Protein AF-A0A2P4SS76-F1 (afdb_monomer)

pLDDT: mean 87.48, std 15.48, range [40.91, 98.19]

Structure (mmCIF, N/CA/C/O backbone):
data_AF-A0A2P4SS76-F1
#
_entry.id   AF-A0A2P4SS76-F1
#
loop_
_atom_site.group_PDB
_atom_site.id
_atom_site.type_symbol
_atom_site.label_atom_id
_atom_site.label_alt_id
_atom_site.label_comp_id
_atom_site.label_asym_id
_atom_site.label_entity_id
_atom_site.label_seq_id
_atom_site.pdbx_PDB_ins_code
_atom_site.Cartn_x
_atom_site.Cartn_y
_atom_site.Cartn_z
_atom_site.occupancy
_atom_site.B_iso_or_equiv
_atom_site.auth_seq_id
_atom_site.auth_comp_id
_atom_si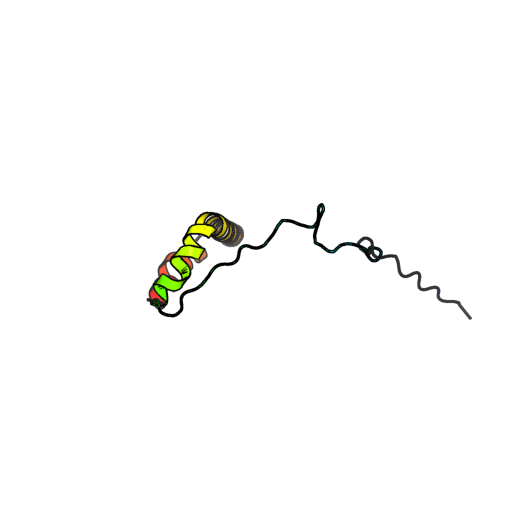te.auth_asym_id
_atom_site.auth_atom_id
_atom_site.pdbx_PDB_model_num
ATOM 1 N N . MET A 1 1 ? 12.763 50.737 -31.035 1.00 42.78 1 MET A N 1
ATOM 2 C CA . MET A 1 1 ? 11.847 49.747 -30.426 1.00 42.78 1 MET A CA 1
ATOM 3 C C . MET A 1 1 ? 12.690 48.772 -29.635 1.00 42.78 1 MET A C 1
ATOM 5 O O . MET A 1 1 ? 13.608 48.195 -30.200 1.00 42.78 1 MET A O 1
ATOM 9 N N . VAL A 1 2 ?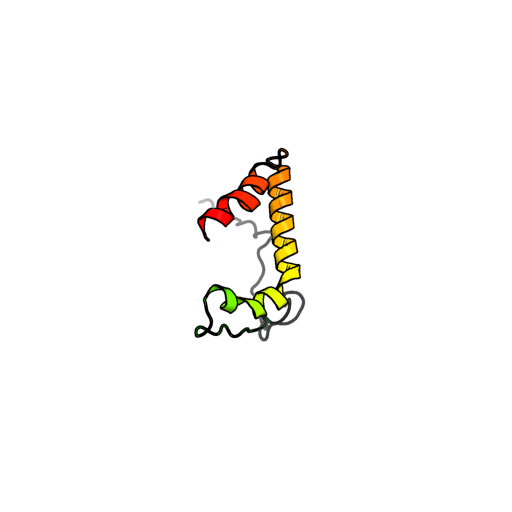 12.454 48.686 -28.329 1.00 40.91 2 VAL A N 1
ATOM 10 C CA . VAL A 1 2 ? 13.226 47.848 -27.406 1.00 40.91 2 VAL A CA 1
ATOM 11 C C . VAL A 1 2 ? 12.873 46.389 -27.684 1.00 40.91 2 VAL A C 1
ATOM 13 O O . VAL A 1 2 ? 11.717 45.999 -27.534 1.00 40.91 2 VAL A O 1
ATOM 16 N N . LEU A 1 3 ? 13.850 45.601 -28.135 1.00 50.81 3 LEU A N 1
ATOM 17 C CA . LEU A 1 3 ? 13.716 44.154 -28.242 1.00 50.81 3 LEU A CA 1
ATOM 18 C C . LEU A 1 3 ? 13.708 43.610 -26.810 1.00 50.81 3 LEU A C 1
ATOM 20 O O . LEU A 1 3 ? 14.756 43.478 -26.181 1.00 50.81 3 LEU A O 1
ATOM 24 N N . VAL A 1 4 ? 12.517 43.385 -26.259 1.00 51.88 4 VAL A N 1
ATOM 25 C CA . VAL A 1 4 ? 12.359 42.721 -24.965 1.00 51.88 4 VAL A CA 1
ATOM 26 C C . VAL A 1 4 ? 12.727 41.254 -25.175 1.00 51.88 4 VAL A C 1
ATOM 28 O O . VAL A 1 4 ? 11.883 40.420 -25.489 1.00 51.88 4 VAL A O 1
ATOM 31 N N . LEU A 1 5 ? 14.015 40.940 -25.041 1.00 54.09 5 LEU A N 1
ATOM 32 C CA . LEU A 1 5 ? 14.461 39.590 -24.726 1.00 54.09 5 LEU A CA 1
ATOM 33 C C . LEU A 1 5 ? 13.944 39.295 -23.317 1.00 54.09 5 LEU A C 1
ATOM 35 O O . LEU A 1 5 ? 14.601 39.596 -22.322 1.00 54.09 5 LEU A O 1
ATOM 39 N N . LEU A 1 6 ? 12.732 38.747 -23.233 1.00 53.97 6 LEU A N 1
ATOM 40 C CA . LEU A 1 6 ? 12.328 37.952 -22.082 1.00 53.97 6 LEU A CA 1
ATOM 41 C C . LEU A 1 6 ? 13.313 36.783 -22.027 1.00 53.97 6 LEU A C 1
ATOM 43 O O . LEU A 1 6 ? 13.117 35.758 -22.677 1.00 53.97 6 LEU A O 1
ATOM 47 N N . VAL A 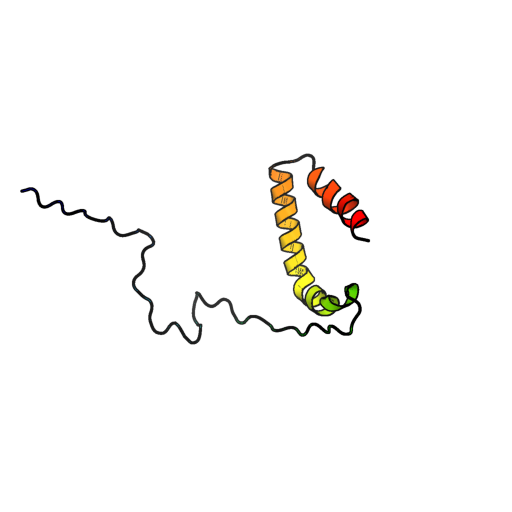1 7 ? 14.416 36.964 -21.304 1.00 60.59 7 VAL A N 1
ATOM 48 C CA . VAL A 1 7 ? 15.250 35.852 -20.870 1.00 60.59 7 VAL A CA 1
ATOM 49 C C . VAL A 1 7 ? 14.382 35.096 -19.875 1.00 60.59 7 VAL A C 1
ATOM 51 O O . VAL A 1 7 ? 14.321 35.440 -18.697 1.00 60.59 7 VAL A O 1
ATOM 54 N N . VAL A 1 8 ? 13.619 34.123 -20.374 1.00 66.25 8 VAL A N 1
ATOM 55 C CA . VAL A 1 8 ? 13.021 33.101 -19.523 1.00 66.25 8 VAL A CA 1
ATOM 56 C C . VAL A 1 8 ? 14.211 32.424 -18.863 1.00 66.25 8 VAL A C 1
ATOM 58 O O . VAL A 1 8 ? 15.003 31.767 -19.539 1.00 66.25 8 VAL A O 1
ATOM 61 N N . ALA A 1 9 ? 14.410 32.685 -17.570 1.00 67.19 9 ALA A N 1
ATOM 62 C CA . ALA A 1 9 ? 15.416 31.973 -16.805 1.00 67.19 9 ALA A CA 1
ATOM 63 C C . ALA A 1 9 ? 15.120 30.472 -16.971 1.00 67.19 9 ALA A C 1
ATOM 65 O O . ALA A 1 9 ? 13.969 30.079 -16.755 1.00 67.19 9 ALA A O 1
ATOM 66 N N . PRO A 1 10 ? 16.089 29.653 -17.417 1.00 71.56 10 PRO A N 1
ATOM 67 C CA . PRO A 1 10 ? 15.875 28.218 -17.519 1.00 71.56 10 PRO A CA 1
ATOM 68 C C . PRO A 1 10 ? 15.447 27.695 -16.146 1.00 71.56 10 PRO A C 1
ATOM 70 O O . PRO A 1 10 ? 16.038 28.065 -15.129 1.00 71.56 10 PRO A O 1
ATOM 73 N N . ASP A 1 11 ? 14.381 26.895 -16.124 1.00 80.62 11 ASP A N 1
ATOM 74 C CA . ASP A 1 11 ? 13.881 26.281 -14.896 1.00 80.62 11 ASP A CA 1
ATOM 75 C C . ASP A 1 11 ? 15.029 25.474 -14.261 1.00 80.62 11 ASP A C 1
ATOM 77 O O . ASP A 1 11 ? 15.588 24.608 -14.939 1.00 80.62 11 ASP A O 1
ATOM 81 N N . PRO A 1 12 ? 15.419 25.737 -12.998 1.00 84.25 12 PRO A N 1
ATOM 82 C CA . PRO A 1 12 ? 16.505 25.006 -12.342 1.00 84.25 12 PRO A CA 1
ATOM 83 C C . PRO A 1 12 ? 16.230 23.500 -12.205 1.00 84.25 12 PRO A C 1
ATOM 85 O O . PRO A 1 12 ? 17.163 22.738 -11.948 1.00 84.25 12 PRO A O 1
ATOM 88 N N . TYR A 1 13 ? 14.978 23.072 -12.378 1.00 87.25 13 TYR A N 1
ATOM 89 C CA . TYR A 1 13 ? 14.555 21.673 -12.421 1.00 87.25 13 TYR A CA 1
ATOM 90 C C . TYR A 1 13 ? 14.119 21.217 -13.821 1.00 87.25 13 TYR A C 1
ATOM 92 O O . TYR A 1 13 ? 13.694 20.073 -13.983 1.00 87.25 13 TYR A O 1
ATOM 100 N N . GLY A 1 14 ? 14.220 22.086 -14.830 1.00 89.00 14 GLY A N 1
ATOM 101 C CA . GLY A 1 14 ? 13.967 21.730 -16.218 1.00 89.00 14 GLY A CA 1
ATOM 102 C C . GLY A 1 14 ? 15.003 20.724 -16.711 1.00 89.00 14 GLY A C 1
ATOM 103 O O . GLY A 1 14 ? 16.206 20.935 -16.567 1.00 89.00 14 GLY A O 1
ATOM 104 N N . GLU A 1 15 ? 14.538 19.630 -17.308 1.00 88.88 15 GLU A N 1
ATOM 105 C CA . GLU A 1 15 ? 15.397 18.622 -17.925 1.00 88.88 15 GLU A CA 1
ATOM 106 C C . GLU A 1 15 ? 15.110 18.497 -19.423 1.00 88.88 15 GLU A C 1
ATOM 108 O O . GLU A 1 15 ? 13.973 18.649 -19.877 1.00 88.88 15 GLU A O 1
ATOM 113 N N . ASP A 1 16 ? 16.150 18.189 -20.197 1.00 92.69 16 ASP A N 1
ATOM 114 C CA . ASP A 1 16 ? 15.981 17.792 -21.591 1.00 92.69 16 ASP A CA 1
ATOM 115 C C . ASP A 1 16 ? 15.197 16.474 -21.689 1.00 92.69 16 ASP A C 1
ATOM 117 O O . ASP A 1 16 ? 15.282 15.591 -20.829 1.00 92.69 16 ASP A O 1
ATOM 121 N N . CYS A 1 17 ? 14.466 16.301 -22.792 1.00 91.25 17 CYS A N 1
ATOM 122 C CA . CYS A 1 17 ? 13.664 15.104 -23.029 1.00 91.25 17 CYS A CA 1
ATOM 123 C C . CYS A 1 17 ? 14.518 13.825 -22.979 1.00 91.25 17 CYS A C 1
ATOM 125 O O . CYS A 1 17 ? 15.427 13.616 -23.791 1.00 91.25 17 CYS A O 1
ATOM 127 N N . ARG A 1 18 ? 14.179 12.910 -22.063 1.00 92.88 18 ARG A N 1
ATOM 128 C CA . ARG A 1 18 ? 14.880 11.628 -21.932 1.00 92.88 18 ARG A CA 1
ATOM 129 C C . ARG A 1 18 ? 14.402 10.630 -22.983 1.00 92.88 18 ARG A C 1
ATOM 131 O O . ARG A 1 18 ? 13.211 10.414 -23.173 1.00 92.88 18 ARG A O 1
ATOM 138 N N . SER A 1 19 ? 15.351 9.972 -23.641 1.00 94.38 19 SER A N 1
ATOM 139 C CA . SER A 1 19 ? 15.089 8.935 -24.646 1.00 94.38 19 SER A CA 1
ATOM 140 C C . SER A 1 19 ? 15.483 7.551 -24.131 1.00 94.38 19 SER A C 1
ATOM 142 O O . SER A 1 19 ? 16.332 7.439 -23.250 1.00 94.38 19 SER A O 1
ATOM 144 N N . LYS A 1 20 ? 14.907 6.488 -24.712 1.00 94.00 20 LYS A N 1
ATOM 145 C CA . LYS A 1 20 ? 15.226 5.078 -24.386 1.00 94.00 20 LYS A CA 1
ATOM 146 C C . LYS A 1 20 ? 14.970 4.695 -22.917 1.00 94.00 20 LYS A C 1
ATOM 148 O O . LYS A 1 20 ? 15.657 3.846 -22.366 1.00 94.00 20 LYS A O 1
ATOM 153 N N . MET A 1 21 ? 13.967 5.309 -22.288 1.00 95.94 21 MET A N 1
ATOM 154 C CA . MET A 1 21 ? 13.561 5.014 -20.903 1.00 95.94 21 MET A CA 1
ATOM 155 C C . MET A 1 21 ? 12.649 3.776 -20.781 1.00 95.94 21 MET A C 1
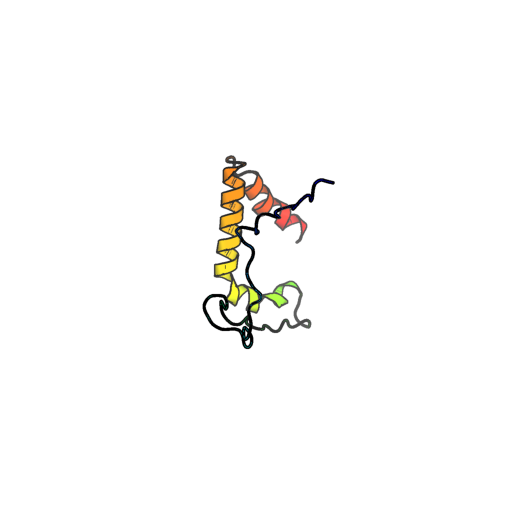ATOM 157 O O . MET A 1 21 ? 12.200 3.444 -19.687 1.00 95.94 21 MET A O 1
ATOM 161 N N . TYR A 1 22 ? 12.356 3.104 -21.899 1.00 95.06 22 TYR A N 1
ATOM 162 C CA . TYR A 1 22 ? 11.540 1.896 -21.947 1.00 95.06 22 TYR A CA 1
ATOM 163 C C . TYR A 1 22 ? 12.300 0.752 -22.649 1.00 95.06 22 TYR A C 1
ATOM 165 O O . TYR A 1 22 ? 12.852 0.996 -23.727 1.00 95.06 22 TYR A O 1
ATOM 173 N N . PRO A 1 23 ? 12.295 -0.483 -22.104 1.00 95.56 23 PRO A N 1
ATOM 174 C CA . PRO A 1 23 ? 11.656 -0.885 -20.844 1.00 95.56 23 PRO A CA 1
ATOM 175 C C . PRO A 1 23 ? 12.259 -0.195 -19.603 1.00 95.56 23 PRO A C 1
ATOM 177 O O . PRO A 1 23 ? 13.438 0.170 -19.632 1.00 95.56 23 PRO A O 1
ATOM 180 N N . PRO A 1 24 ? 11.471 0.018 -18.529 1.00 96.31 24 PRO A N 1
ATOM 181 C CA . PRO A 1 24 ? 11.932 0.743 -17.351 1.00 96.31 24 PRO A CA 1
ATOM 182 C C . PRO A 1 24 ? 13.178 0.098 -16.746 1.00 96.31 24 PRO A C 1
ATOM 184 O O . PRO A 1 24 ? 13.214 -1.104 -16.488 1.00 96.31 24 PRO A O 1
ATOM 187 N N . SER A 1 25 ? 14.213 0.904 -16.538 1.00 94.62 25 SER A N 1
ATOM 188 C CA . SER A 1 25 ? 15.486 0.455 -15.984 1.00 94.62 25 SER A CA 1
ATOM 189 C C . SER A 1 25 ? 16.242 1.619 -15.342 1.00 94.62 25 SER A C 1
ATOM 191 O O . SER A 1 25 ? 15.864 2.783 -15.480 1.00 94.62 25 SER A O 1
ATOM 193 N N . GLY A 1 26 ? 17.319 1.302 -14.624 1.00 94.38 26 GLY A N 1
ATOM 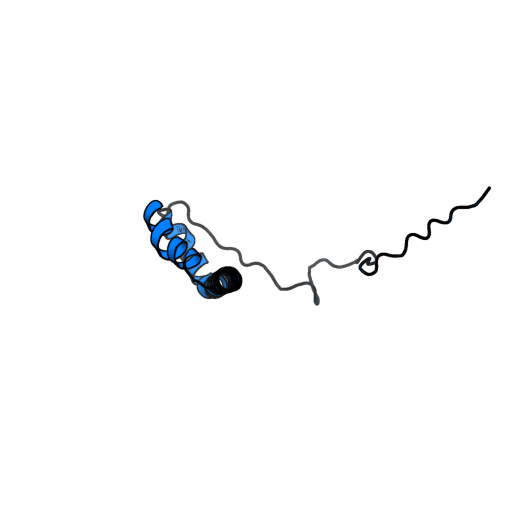194 C CA . GLY A 1 26 ? 18.179 2.305 -14.004 1.00 94.38 26 GLY A CA 1
ATOM 195 C C . GLY A 1 26 ? 17.590 2.926 -12.727 1.00 94.38 26 GLY A C 1
ATOM 196 O O . GLY A 1 26 ? 16.683 2.361 -12.118 1.00 94.38 26 GLY A O 1
ATOM 197 N N . PRO A 1 27 ? 18.121 4.079 -12.285 1.00 94.88 27 PRO A N 1
ATOM 198 C CA . PRO A 1 27 ? 17.886 4.612 -10.939 1.00 94.88 27 PRO A CA 1
ATOM 199 C C . PRO A 1 27 ? 16.452 5.100 -10.687 1.00 94.88 27 PRO A C 1
ATOM 201 O O . PRO A 1 27 ? 16.044 5.239 -9.537 1.00 94.88 27 PRO A O 1
ATOM 204 N N . THR A 1 28 ? 15.675 5.360 -11.739 1.00 94.38 28 THR A N 1
ATOM 205 C CA . THR A 1 28 ? 14.268 5.772 -11.628 1.00 94.38 28 THR A CA 1
ATOM 206 C C . THR A 1 28 ? 13.306 4.583 -11.602 1.00 94.38 28 THR A C 1
ATOM 208 O O . THR A 1 28 ? 12.136 4.749 -11.255 1.00 94.38 28 THR A O 1
ATOM 211 N N . PHE A 1 29 ? 13.780 3.371 -11.909 1.00 96.62 29 PHE A N 1
ATOM 212 C CA . PHE A 1 29 ? 12.980 2.157 -11.840 1.00 96.62 29 PHE A CA 1
ATOM 213 C C . PHE A 1 29 ? 13.129 1.485 -10.472 1.00 96.62 29 PHE A C 1
ATOM 215 O O . PHE A 1 29 ? 14.108 0.798 -10.193 1.00 96.62 29 PHE A O 1
ATOM 222 N N . LYS A 1 30 ? 12.123 1.665 -9.609 1.00 96.38 30 LYS A N 1
ATOM 223 C CA . LYS A 1 30 ? 12.105 1.083 -8.254 1.00 96.38 30 LYS A CA 1
ATOM 224 C C . LYS A 1 30 ? 11.717 -0.401 -8.210 1.00 96.38 30 LYS A C 1
ATOM 226 O O . LYS A 1 30 ? 11.766 -1.002 -7.141 1.00 96.38 30 LYS A O 1
ATOM 231 N N . GLY A 1 31 ? 11.339 -0.986 -9.345 1.00 95.56 31 GLY A N 1
ATOM 232 C CA . GLY A 1 31 ? 10.923 -2.381 -9.458 1.00 95.56 31 GLY A CA 1
ATOM 233 C C . GLY A 1 31 ? 9.499 -2.548 -9.983 1.00 95.56 31 GLY A C 1
ATOM 234 O O . GLY A 1 31 ? 8.766 -1.583 -10.200 1.00 95.56 31 GLY A O 1
ATOM 235 N N . ASN A 1 32 ? 9.123 -3.807 -10.202 1.00 96.06 32 ASN A N 1
ATOM 236 C CA . ASN A 1 32 ? 7.797 -4.181 -10.684 1.00 96.06 32 ASN A CA 1
ATOM 237 C C . ASN A 1 32 ? 6.748 -4.103 -9.570 1.00 96.06 32 ASN A C 1
ATOM 239 O O . ASN A 1 32 ? 7.046 -4.323 -8.395 1.00 96.06 32 ASN A O 1
ATOM 243 N N . VAL A 1 33 ? 5.498 -3.865 -9.962 1.00 96.00 33 VAL A N 1
ATOM 244 C CA . VAL A 1 33 ? 4.352 -3.902 -9.049 1.00 96.00 33 VAL A CA 1
ATOM 245 C C . VAL A 1 33 ? 3.754 -5.316 -9.052 1.00 96.00 33 VAL A C 1
ATOM 247 O O . VAL A 1 33 ? 3.411 -5.818 -10.124 1.00 96.00 33 VAL A O 1
ATOM 250 N N . PRO A 1 34 ? 3.626 -5.982 -7.890 1.00 95.88 34 PRO A N 1
ATOM 251 C CA . PRO A 1 34 ? 2.997 -7.297 -7.813 1.00 95.88 34 PRO A CA 1
ATOM 252 C C . PRO A 1 34 ? 1.495 -7.215 -8.118 1.00 95.88 34 PRO A C 1
ATOM 254 O O . PRO A 1 34 ? 0.823 -6.255 -7.745 1.00 95.88 34 PRO A O 1
ATOM 257 N N . THR A 1 35 ? 0.966 -8.250 -8.770 1.00 97.56 35 THR A N 1
ATOM 258 C CA . THR A 1 35 ? -0.473 -8.412 -9.029 1.00 97.56 35 THR A CA 1
ATOM 259 C C . THR A 1 35 ? -1.080 -9.349 -7.988 1.00 97.56 35 THR A C 1
ATOM 261 O O . THR A 1 35 ? -0.482 -10.373 -7.668 1.00 97.56 35 THR A O 1
ATOM 264 N N . TYR A 1 36 ? -2.270 -9.016 -7.491 1.00 96.25 36 TYR A N 1
ATOM 265 C CA . TYR A 1 36 ? -3.040 -9.838 -6.555 1.00 96.25 36 TYR A CA 1
ATOM 266 C C . TYR A 1 36 ? -4.430 -10.103 -7.125 1.00 96.25 36 TYR A C 1
ATOM 268 O O . TYR A 1 36 ? -4.986 -9.256 -7.826 1.00 96.25 36 TYR A O 1
ATOM 276 N N . ILE A 1 37 ? -5.002 -11.261 -6.804 1.00 97.31 37 ILE A N 1
ATOM 277 C CA . ILE A 1 37 ? -6.355 -11.632 -7.222 1.00 97.31 37 ILE A CA 1
ATOM 278 C C . ILE A 1 37 ? -7.294 -11.426 -6.039 1.00 97.31 37 ILE A C 1
ATOM 280 O O . ILE A 1 37 ? -7.090 -11.988 -4.967 1.00 97.31 37 ILE A O 1
ATOM 284 N N . ILE A 1 38 ? -8.343 -10.634 -6.243 1.00 97.94 38 ILE A N 1
ATOM 285 C CA . ILE A 1 38 ? -9.388 -10.424 -5.242 1.00 97.94 38 ILE A CA 1
ATOM 286 C C . ILE A 1 38 ? -10.593 -11.278 -5.619 1.00 97.94 38 ILE A C 1
ATOM 288 O O . ILE A 1 38 ? -11.269 -11.007 -6.610 1.00 97.94 38 ILE A O 1
ATOM 292 N N . ASN A 1 39 ? -10.862 -12.315 -4.825 1.00 97.06 39 ASN A N 1
ATOM 293 C CA . ASN A 1 39 ? -12.010 -13.185 -5.048 1.00 97.06 39 ASN A CA 1
ATOM 294 C C . ASN A 1 39 ? -13.303 -12.508 -4.556 1.00 97.06 39 ASN A C 1
ATOM 296 O O . ASN A 1 39 ? -13.495 -12.320 -3.353 1.00 97.06 39 ASN A O 1
ATOM 300 N N . LEU A 1 40 ? -14.195 -12.155 -5.484 1.00 98.06 40 LEU A N 1
ATOM 301 C CA . LEU A 1 40 ? -15.462 -11.481 -5.183 1.00 98.06 40 LEU A CA 1
ATOM 302 C C . LEU A 1 40 ? -16.533 -12.415 -4.599 1.00 98.06 40 LEU A C 1
ATOM 304 O O . LEU A 1 40 ? -17.457 -11.919 -3.949 1.00 98.06 40 LEU A O 1
ATOM 308 N N . ASP A 1 41 ? -16.369 -13.730 -4.746 1.00 98.19 41 ASP A N 1
ATOM 309 C CA . ASP A 1 41 ? -17.275 -14.738 -4.186 1.00 98.19 41 ASP A CA 1
ATOM 310 C C . ASP A 1 41 ? -17.108 -14.879 -2.664 1.00 98.19 41 ASP A C 1
ATOM 312 O O . ASP A 1 41 ? -17.999 -15.365 -1.967 1.00 98.19 41 ASP A O 1
ATOM 316 N N . LEU A 1 42 ? -15.973 -14.428 -2.115 1.00 97.56 42 LEU A N 1
ATOM 317 C CA . LEU A 1 42 ? -15.768 -14.378 -0.670 1.00 97.56 42 LEU A CA 1
ATOM 318 C C . LEU A 1 42 ? -16.606 -13.259 -0.024 1.00 97.56 42 LEU A C 1
ATOM 320 O O . LEU A 1 42 ? -16.815 -12.202 -0.638 1.00 97.56 42 LEU A O 1
ATOM 324 N N . PRO A 1 43 ? -17.009 -13.422 1.255 1.00 97.75 43 PRO A N 1
ATOM 325 C CA . PRO A 1 43 ? -17.589 -12.334 2.037 1.00 97.75 43 PRO A CA 1
ATOM 326 C C . PRO A 1 43 ? -16.676 -11.098 2.018 1.00 97.75 43 PRO A C 1
ATOM 328 O O . PRO A 1 43 ? -15.456 -11.268 2.113 1.00 97.75 43 PRO A O 1
ATOM 331 N N . PRO A 1 44 ? -17.222 -9.864 1.957 1.00 96.31 44 PRO A N 1
ATOM 332 C CA . PRO A 1 44 ? -16.427 -8.636 1.859 1.00 96.31 44 PRO A CA 1
ATOM 333 C C . PRO A 1 44 ? -15.279 -8.531 2.872 1.00 96.31 44 PRO A C 1
ATOM 335 O O . PRO A 1 44 ? -14.189 -8.094 2.510 1.00 96.31 44 PRO A O 1
ATOM 338 N N . SER A 1 45 ? -15.492 -9.003 4.105 1.00 95.38 45 SER A N 1
ATOM 339 C CA . SER A 1 45 ? -14.499 -8.984 5.187 1.00 95.38 45 SER A CA 1
ATOM 340 C C . SER A 1 45 ? -13.281 -9.885 4.963 1.00 95.38 45 SER A C 1
ATOM 342 O O . SER A 1 45 ? -12.274 -9.674 5.625 1.00 95.38 45 SER A O 1
ATOM 344 N N . LYS A 1 46 ? -13.348 -10.859 4.043 1.00 96.56 46 LYS A N 1
ATOM 345 C CA . LYS A 1 46 ? -12.260 -11.816 3.757 1.00 96.56 46 LYS A CA 1
ATOM 346 C C . LYS A 1 46 ? -11.534 -11.561 2.438 1.00 96.56 46 LYS A C 1
ATOM 348 O O . LYS A 1 46 ? -10.475 -12.132 2.195 1.00 96.56 46 LYS A O 1
ATOM 353 N N . ARG A 1 47 ? -12.095 -10.721 1.559 1.00 98.19 47 ARG A N 1
ATOM 354 C CA . ARG A 1 47 ? -11.584 -10.512 0.187 1.00 98.19 47 ARG A CA 1
ATOM 355 C C . ARG A 1 47 ? -10.144 -10.006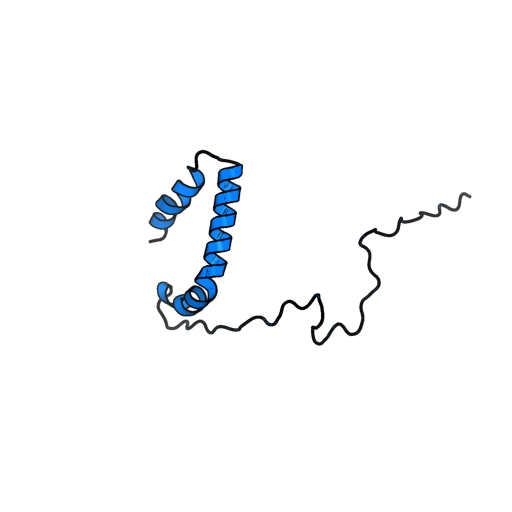 0.149 1.00 98.19 47 ARG A C 1
ATOM 357 O O . ARG A 1 47 ? -9.419 -10.280 -0.799 1.00 98.19 47 ARG A O 1
ATOM 364 N N . TRP A 1 48 ? -9.745 -9.273 1.182 1.00 97.38 48 TRP A N 1
ATOM 365 C CA . TRP A 1 48 ? -8.459 -8.588 1.256 1.00 97.38 48 TRP A CA 1
ATOM 366 C C . TRP A 1 48 ? -7.428 -9.317 2.124 1.00 97.38 48 TRP A C 1
ATOM 368 O O . TRP A 1 48 ? -6.308 -8.828 2.250 1.00 97.38 48 TRP A O 1
ATOM 378 N N . ASP A 1 49 ? -7.764 -10.474 2.706 1.00 96.44 49 ASP A N 1
ATOM 379 C CA . ASP A 1 49 ? -6.917 -11.166 3.689 1.00 96.44 49 ASP A CA 1
ATOM 380 C C . ASP A 1 49 ? -5.517 -11.486 3.147 1.00 96.44 49 ASP A C 1
ATOM 382 O O . ASP A 1 49 ? -4.519 -11.304 3.848 1.00 96.44 49 ASP A O 1
ATOM 386 N N . GLU A 1 50 ? -5.430 -11.945 1.897 1.00 96.88 50 GLU A N 1
ATOM 387 C CA . GLU A 1 50 ? -4.158 -12.263 1.242 1.00 96.88 50 GLU A CA 1
ATOM 388 C C . GLU A 1 50 ? -3.300 -11.007 1.041 1.00 96.88 50 GLU A C 1
ATOM 390 O O . GLU A 1 50 ? -2.146 -10.960 1.480 1.00 96.88 50 GLU A O 1
ATOM 395 N N . LEU A 1 51 ? -3.882 -9.962 0.443 1.00 97.25 51 LEU A N 1
ATOM 396 C CA . LEU A 1 51 ? -3.195 -8.697 0.186 1.00 97.25 51 LEU A CA 1
ATOM 397 C C . LEU A 1 51 ? -2.722 -8.048 1.491 1.00 97.25 51 LEU A C 1
ATOM 399 O O . LEU A 1 51 ? -1.564 -7.644 1.606 1.00 97.25 51 LEU A O 1
ATOM 403 N N . ILE A 1 52 ? -3.597 -7.983 2.497 1.00 96.44 52 ILE A N 1
ATOM 404 C CA . ILE A 1 52 ? -3.283 -7.397 3.801 1.00 96.44 52 ILE A CA 1
ATOM 405 C C . ILE A 1 52 ? -2.196 -8.202 4.506 1.00 96.44 52 ILE A C 1
ATOM 407 O O . ILE A 1 52 ? -1.312 -7.606 5.117 1.00 96.44 52 ILE A O 1
ATOM 411 N N . ARG A 1 53 ? -2.189 -9.535 4.395 1.00 96.75 53 ARG A N 1
ATOM 412 C CA . ARG A 1 53 ? -1.105 -10.361 4.943 1.00 96.75 53 ARG A CA 1
ATOM 413 C C . ARG A 1 53 ? 0.233 -10.045 4.281 1.00 96.75 53 ARG A C 1
ATOM 415 O O . ARG A 1 53 ? 1.217 -9.875 4.999 1.00 96.75 53 ARG A O 1
ATOM 422 N N . ALA A 1 54 ? 0.261 -9.919 2.955 1.00 97.12 54 ALA A N 1
ATOM 423 C CA . ALA A 1 54 ? 1.473 -9.591 2.208 1.00 97.12 54 ALA A CA 1
ATOM 424 C C . ALA A 1 54 ? 1.983 -8.165 2.494 1.00 97.12 54 ALA A C 1
ATOM 426 O O . ALA A 1 54 ? 3.190 -7.938 2.534 1.00 97.12 54 ALA A O 1
ATOM 427 N N . LYS A 1 55 ? 1.074 -7.208 2.725 1.00 97.19 55 LYS A N 1
ATOM 428 C CA . LYS A 1 55 ? 1.387 -5.775 2.878 1.00 97.19 55 LYS A CA 1
ATOM 429 C C . LYS A 1 55 ? 1.323 -5.248 4.311 1.00 97.19 55 LYS A C 1
ATOM 431 O O . LYS A 1 55 ? 1.530 -4.058 4.542 1.00 97.19 55 LYS A O 1
ATOM 436 N N . LYS A 1 56 ? 1.109 -6.130 5.290 1.00 94.75 56 LYS A N 1
ATOM 437 C CA . LYS A 1 56 ? 0.906 -5.796 6.709 1.00 94.75 56 LYS A CA 1
ATOM 438 C C . LYS A 1 56 ? 1.970 -4.854 7.266 1.00 94.75 56 LYS A C 1
ATOM 440 O O . LYS A 1 56 ? 1.638 -3.909 7.975 1.00 94.75 56 LYS A O 1
ATOM 445 N N . THR A 1 57 ? 3.240 -5.128 6.981 1.00 97.25 57 THR A N 1
ATOM 446 C CA . THR A 1 57 ? 4.366 -4.356 7.522 1.00 97.25 57 THR A CA 1
ATOM 447 C C . THR A 1 57 ? 4.415 -2.946 6.939 1.00 97.25 57 THR A C 1
ATOM 449 O O . THR A 1 57 ? 4.511 -1.982 7.692 1.00 97.25 57 THR A O 1
ATOM 452 N N . GLU A 1 58 ? 4.282 -2.819 5.617 1.00 96.56 58 GLU A N 1
ATOM 453 C CA . GLU A 1 58 ? 4.258 -1.526 4.919 1.00 96.56 58 GLU A CA 1
ATOM 454 C C . GLU A 1 58 ? 3.062 -0.680 5.382 1.00 96.56 58 GLU A C 1
ATOM 456 O O . GLU A 1 58 ? 3.216 0.494 5.714 1.00 96.56 58 GLU A O 1
ATOM 461 N N . LEU A 1 59 ? 1.882 -1.299 5.504 1.00 96.69 59 LEU A N 1
ATOM 462 C CA . LEU A 1 59 ? 0.676 -0.627 5.986 1.00 96.69 59 LEU A CA 1
ATOM 463 C C . LEU A 1 59 ? 0.828 -0.134 7.433 1.00 96.69 59 LEU A C 1
ATOM 465 O O . LEU A 1 59 ? 0.455 0.997 7.739 1.00 96.69 59 LEU A O 1
ATOM 469 N N . LYS A 1 60 ? 1.416 -0.948 8.321 1.00 96.25 60 LYS A N 1
ATOM 470 C CA . LYS A 1 60 ? 1.713 -0.531 9.700 1.00 96.25 60 LYS A CA 1
ATOM 471 C C . LYS A 1 60 ? 2.642 0.680 9.747 1.00 96.25 60 LYS A C 1
ATOM 473 O O . LYS A 1 60 ? 2.398 1.577 10.548 1.00 96.25 60 LYS A O 1
ATOM 478 N N . ALA A 1 61 ? 3.669 0.714 8.898 1.00 97.88 61 ALA A N 1
ATOM 479 C CA . ALA A 1 61 ? 4.593 1.843 8.833 1.00 97.88 61 ALA A CA 1
ATOM 480 C C . ALA A 1 61 ? 3.876 3.135 8.411 1.00 97.88 61 ALA A C 1
ATOM 482 O O . ALA A 1 61 ? 4.063 4.174 9.040 1.00 97.88 61 ALA A O 1
ATOM 483 N N . VAL A 1 62 ? 2.996 3.067 7.406 1.00 97.44 62 VAL A N 1
ATOM 484 C CA . VAL A 1 62 ? 2.200 4.228 6.975 1.00 97.44 62 VAL A CA 1
ATOM 485 C C . VAL A 1 62 ? 1.276 4.718 8.091 1.00 97.44 62 VAL A C 1
ATOM 487 O O . VAL A 1 62 ? 1.250 5.914 8.373 1.00 97.44 62 VAL A O 1
ATOM 490 N N . ILE A 1 63 ? 0.558 3.810 8.762 1.00 95.69 63 ILE A N 1
ATOM 491 C CA . ILE A 1 63 ? -0.330 4.168 9.880 1.00 95.69 63 ILE A CA 1
ATOM 492 C C . ILE A 1 63 ? 0.462 4.840 11.006 1.00 95.69 63 ILE A C 1
ATOM 494 O O . ILE A 1 63 ? 0.018 5.859 11.531 1.00 95.69 63 ILE A O 1
ATOM 498 N N . GLN A 1 64 ? 1.635 4.307 11.359 1.00 96.25 64 GLN A N 1
ATOM 499 C CA . GLN A 1 64 ? 2.469 4.893 12.406 1.00 96.25 64 GLN A CA 1
ATOM 500 C C . GLN A 1 64 ? 2.943 6.299 12.027 1.00 96.25 64 GLN A C 1
ATOM 502 O O . GLN A 1 64 ? 2.759 7.223 12.811 1.00 96.25 64 GLN A O 1
ATOM 507 N N . ASN A 1 65 ? 3.436 6.492 10.800 1.00 97.62 65 ASN A N 1
ATOM 508 C CA . ASN A 1 65 ? 3.861 7.810 10.326 1.00 97.62 65 ASN A CA 1
ATOM 509 C C . ASN A 1 65 ? 2.717 8.837 10.385 1.00 97.62 65 ASN A C 1
ATOM 511 O O . ASN A 1 65 ? 2.934 9.985 10.764 1.00 97.62 65 ASN A O 1
ATOM 515 N N . ILE A 1 66 ? 1.485 8.434 10.051 1.00 95.62 66 ILE A N 1
ATOM 516 C CA . ILE A 1 66 ? 0.305 9.307 10.161 1.00 95.62 66 ILE A CA 1
ATOM 517 C C . ILE A 1 66 ? 0.021 9.660 11.627 1.00 95.62 66 ILE A C 1
ATOM 519 O O . ILE A 1 66 ? -0.244 10.824 11.928 1.00 95.62 66 ILE A O 1
ATOM 523 N N . LYS A 1 67 ? 0.098 8.684 12.543 1.00 94.81 67 LYS A N 1
ATOM 524 C CA . LYS A 1 67 ? -0.068 8.921 13.987 1.00 94.81 67 LYS A CA 1
ATOM 525 C C . LYS A 1 67 ? 0.994 9.879 14.522 1.00 94.81 67 LYS A C 1
ATOM 527 O O . LYS A 1 67 ? 0.656 10.787 15.276 1.00 94.81 67 LYS A O 1
ATOM 532 N N . ASP A 1 68 ? 2.242 9.727 14.093 1.00 96.12 68 ASP A N 1
ATOM 533 C CA . ASP A 1 68 ? 3.351 10.580 14.522 1.00 96.12 68 ASP A CA 1
ATOM 534 C C . ASP A 1 68 ? 3.175 12.020 14.020 1.00 96.12 68 ASP A C 1
ATOM 536 O O . ASP A 1 68 ? 3.333 12.970 14.791 1.00 96.12 68 ASP A O 1
ATOM 540 N N . ILE A 1 69 ? 2.745 12.200 12.765 1.00 96.50 69 ILE A N 1
ATOM 541 C CA . ILE A 1 69 ? 2.389 13.520 12.221 1.00 96.50 69 ILE A CA 1
ATOM 542 C C . ILE A 1 69 ? 1.234 14.127 13.027 1.00 96.50 69 ILE A C 1
ATOM 544 O O . ILE A 1 69 ? 1.326 15.271 13.470 1.00 96.50 69 ILE A O 1
ATOM 548 N N . ALA A 1 70 ? 0.164 13.366 13.268 1.00 95.25 70 ALA A N 1
ATOM 549 C CA . ALA A 1 70 ? -0.987 13.845 14.030 1.00 95.25 70 ALA A CA 1
ATOM 550 C C . ALA A 1 70 ? -0.593 14.273 15.452 1.00 95.25 70 ALA A C 1
ATOM 552 O O . ALA A 1 70 ? -0.991 15.347 15.899 1.00 95.25 70 ALA A O 1
ATOM 553 N N . ASN A 1 71 ? 0.235 13.482 16.132 1.00 95.25 71 ASN A N 1
ATOM 554 C CA . ASN A 1 71 ? 0.732 13.793 17.471 1.00 95.25 71 ASN A CA 1
ATOM 555 C C . ASN A 1 71 ? 1.716 14.972 17.480 1.00 95.25 71 ASN A C 1
ATOM 557 O O . ASN A 1 71 ? 1.787 15.684 18.477 1.00 95.25 71 ASN A O 1
ATOM 561 N N . THR A 1 72 ? 2.424 15.231 16.378 1.00 96.00 72 THR A N 1
ATOM 562 C CA . THR A 1 72 ? 3.280 16.422 16.245 1.00 96.00 72 THR A CA 1
ATOM 563 C C . THR A 1 72 ? 2.455 17.712 16.304 1.00 96.00 72 THR A C 1
ATOM 565 O O . THR A 1 72 ? 2.860 18.670 16.957 1.00 96.00 72 THR A O 1
ATOM 568 N N . PHE A 1 73 ? 1.277 17.738 15.671 1.00 94.31 73 PHE A N 1
ATOM 569 C CA . PHE A 1 73 ? 0.387 18.909 15.684 1.00 94.31 73 PHE A CA 1
ATOM 570 C C . PHE A 1 73 ? -0.585 18.925 16.873 1.00 94.31 73 PHE A C 1
ATOM 572 O O . PHE A 1 73 ? -0.944 19.991 17.372 1.00 94.31 73 PHE A O 1
ATOM 579 N N . PHE A 1 74 ? -1.005 17.751 17.345 1.00 93.75 74 PHE A N 1
ATOM 580 C CA . PHE A 1 74 ? -1.976 17.575 18.424 1.00 93.75 74 PHE A CA 1
ATOM 581 C C . PHE A 1 74 ? -1.419 16.625 19.494 1.00 93.75 74 PHE A C 1
ATOM 583 O O . PHE A 1 74 ? -1.888 15.491 19.630 1.00 93.75 74 PHE A O 1
ATOM 590 N N . PRO A 1 75 ? -0.466 17.091 20.321 1.00 91.69 75 PRO A N 1
ATOM 591 C CA . PRO A 1 75 ? 0.307 16.240 21.234 1.00 91.69 75 PRO A CA 1
ATOM 592 C C . P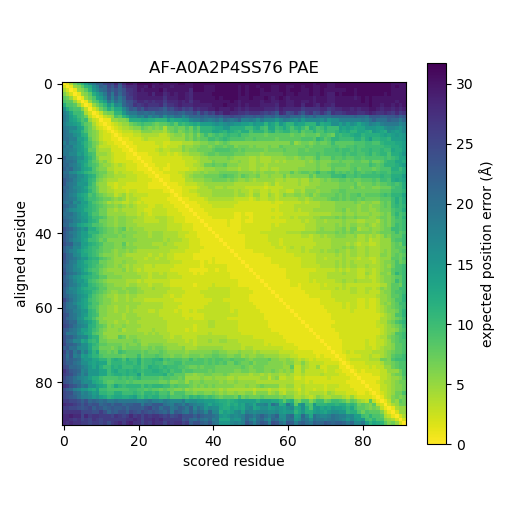RO A 1 75 ? -0.521 15.567 22.333 1.00 91.69 75 PRO A C 1
ATOM 594 O O . PRO A 1 75 ? -0.046 14.658 23.002 1.00 91.69 75 PRO A O 1
ATOM 597 N N . SER A 1 76 ? -1.782 15.971 22.511 1.00 92.56 76 SER A N 1
ATOM 598 C CA . SER A 1 76 ? -2.712 15.312 23.433 1.00 92.56 76 SER A CA 1
ATOM 599 C C . SER A 1 76 ? -3.068 13.867 23.055 1.00 92.56 7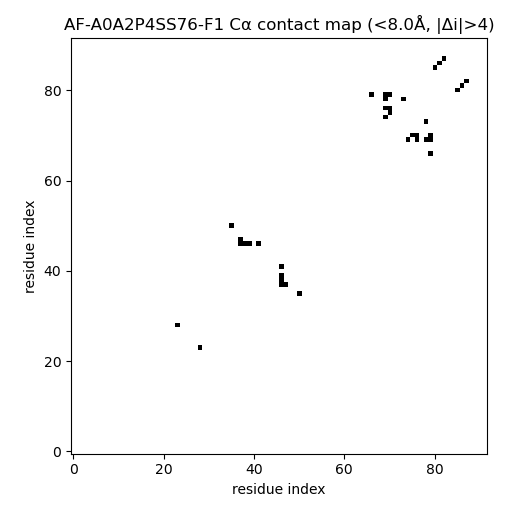6 SER A C 1
ATOM 601 O O . SER A 1 76 ? -3.686 13.184 23.867 1.00 92.56 76 SER A O 1
ATOM 603 N N . GLY A 1 77 ? -2.791 13.422 21.820 1.00 89.06 77 GLY A N 1
ATOM 604 C CA . GLY A 1 77 ? -3.121 12.073 21.334 1.00 89.06 77 GLY A CA 1
ATOM 605 C C . GLY A 1 77 ? -4.616 11.799 21.116 1.00 89.06 77 GLY A C 1
ATOM 606 O O . GLY A 1 77 ? -4.980 10.779 20.535 1.00 89.06 77 GLY A O 1
ATOM 607 N N . LYS A 1 78 ? -5.500 12.727 21.511 1.00 89.50 78 LYS A N 1
ATOM 608 C CA . LYS A 1 78 ? -6.963 12.555 21.474 1.00 89.50 78 LYS A CA 1
ATOM 609 C C . LYS A 1 78 ? -7.523 12.261 20.083 1.00 89.50 78 LYS A C 1
ATOM 611 O O . LYS A 1 78 ? -8.509 11.547 19.968 1.00 89.50 78 LYS A O 1
ATOM 616 N N . ILE A 1 79 ? -6.925 12.816 19.027 1.00 89.00 79 ILE A N 1
ATOM 617 C CA . ILE A 1 79 ? -7.399 12.587 17.653 1.00 89.00 79 ILE A CA 1
ATOM 618 C C . ILE A 1 79 ? -7.150 11.135 17.240 1.00 89.00 79 ILE A C 1
ATOM 620 O O . ILE A 1 79 ? -8.050 10.492 16.709 1.00 89.00 79 ILE A O 1
ATOM 624 N N . VAL A 1 80 ? -5.957 10.608 17.529 1.00 89.56 80 VAL A N 1
ATOM 625 C CA . VAL A 1 80 ? -5.612 9.209 17.246 1.00 89.56 80 VAL A CA 1
ATOM 626 C C . VAL A 1 80 ? -6.512 8.266 18.048 1.00 89.56 80 VAL A C 1
ATOM 628 O O . VAL A 1 80 ? -7.060 7.326 17.481 1.00 89.56 80 VAL A O 1
ATOM 631 N N . ASP A 1 81 ? -6.740 8.574 19.326 1.00 89.75 81 ASP A N 1
ATOM 632 C CA . ASP A 1 81 ? -7.611 7.800 20.219 1.00 89.75 81 ASP A CA 1
ATOM 633 C C . ASP A 1 81 ? -9.065 7.719 19.710 1.00 89.75 81 ASP A C 1
ATOM 635 O O . ASP A 1 81 ? -9.656 6.641 19.635 1.00 89.75 81 ASP A O 1
ATOM 639 N N . ILE A 1 82 ? -9.637 8.845 19.263 1.00 89.69 82 ILE A N 1
ATOM 640 C CA . ILE A 1 82 ? -10.992 8.874 18.687 1.00 89.69 82 ILE A CA 1
ATOM 641 C C . ILE A 1 82 ? -11.078 8.006 17.427 1.00 89.69 82 ILE A C 1
ATOM 643 O O . ILE A 1 82 ? -12.056 7.277 17.252 1.00 89.69 82 ILE A O 1
ATOM 647 N N . VAL A 1 83 ? -10.081 8.075 16.545 1.00 89.00 83 VAL A N 1
ATOM 648 C CA . VAL A 1 83 ? -10.083 7.301 15.296 1.00 89.00 83 VAL A CA 1
ATOM 649 C C . VAL A 1 83 ? -9.988 5.804 15.584 1.00 89.00 83 VAL A C 1
ATOM 651 O O . VAL A 1 83 ? -10.807 5.042 15.068 1.00 89.00 83 VAL A O 1
ATOM 654 N N . ASP A 1 84 ? -9.047 5.394 16.437 1.00 87.62 84 ASP A N 1
ATOM 655 C CA . ASP A 1 84 ? -8.802 3.981 16.742 1.00 87.62 84 ASP A CA 1
ATOM 656 C C . ASP A 1 84 ? -9.989 3.331 17.478 1.00 87.62 84 ASP A C 1
ATOM 658 O O . ASP A 1 84 ? -10.302 2.166 17.228 1.00 87.62 84 ASP A O 1
ATOM 662 N N . HIS A 1 85 ? -10.668 4.069 18.365 1.00 86.00 85 HIS A N 1
ATOM 663 C CA . HIS A 1 85 ? -11.666 3.485 19.267 1.00 86.00 85 HIS A CA 1
ATOM 664 C C . HIS A 1 85 ? -13.122 3.827 18.945 1.00 86.00 85 HIS A C 1
ATOM 666 O O . HIS A 1 85 ? -14.005 3.025 19.250 1.00 86.00 85 HIS A O 1
ATOM 672 N N . LYS A 1 86 ? -13.410 4.998 18.361 1.00 74.31 86 LYS A N 1
ATOM 673 C CA . LYS A 1 86 ? -14.797 5.461 18.168 1.00 74.31 86 LYS A CA 1
ATOM 674 C C . LYS A 1 86 ? -15.291 5.376 16.739 1.00 74.31 86 LYS A C 1
ATOM 676 O O . LYS A 1 86 ? -16.479 5.170 16.559 1.00 74.31 86 LYS A O 1
ATOM 681 N N . ILE A 1 87 ? -14.434 5.551 15.735 1.00 67.06 87 ILE A N 1
ATOM 682 C CA . ILE A 1 87 ? -14.876 5.493 14.331 1.00 67.06 87 ILE A CA 1
ATOM 683 C C . ILE A 1 87 ? -15.019 4.038 13.868 1.00 67.06 87 ILE A C 1
ATOM 685 O O . ILE A 1 87 ? -15.956 3.711 13.145 1.00 67.06 87 ILE A O 1
ATOM 689 N N . VAL A 1 88 ? -14.150 3.146 14.353 1.00 63.16 88 VAL A N 1
ATOM 690 C CA . VAL A 1 88 ? -14.192 1.706 14.047 1.00 63.16 88 VAL A CA 1
ATOM 691 C C . VAL A 1 88 ? -15.481 1.034 14.544 1.00 63.16 88 VAL A C 1
ATOM 693 O O . VAL A 1 88 ? -15.947 0.079 13.928 1.00 63.16 88 VAL A O 1
ATOM 696 N N . SER A 1 89 ? -16.098 1.534 15.620 1.00 56.88 89 SER A N 1
ATOM 697 C CA . SER A 1 89 ? -17.335 0.955 16.161 1.00 56.88 89 SER A CA 1
ATOM 698 C C . SER A 1 89 ? -18.605 1.335 15.391 1.00 56.88 89 SER A C 1
ATOM 700 O O . SER A 1 89 ? -19.638 0.719 15.619 1.00 56.88 89 SER A O 1
ATOM 702 N N . ILE A 1 90 ? -18.552 2.325 14.491 1.00 51.84 90 ILE A N 1
ATOM 703 C CA . ILE A 1 90 ? -19.718 2.813 13.724 1.00 51.84 90 ILE A CA 1
ATOM 704 C C . ILE A 1 90 ? -19.869 2.064 12.388 1.00 51.84 90 ILE A C 1
ATOM 706 O O . ILE A 1 90 ? -20.908 2.140 11.740 1.00 51.84 90 ILE A O 1
ATOM 710 N N . SER A 1 91 ? -18.820 1.365 11.949 1.00 50.19 91 SER A N 1
ATOM 711 C CA . SER A 1 91 ? -18.769 0.615 10.688 1.00 50.19 91 SER A CA 1
ATOM 712 C C . SER A 1 91 ? -18.933 -0.903 10.855 1.00 50.19 91 SER A C 1
ATOM 714 O O . SER A 1 91 ? -18.814 -1.625 9.863 1.00 50.19 91 SER A O 1
ATOM 716 N N . SER A 1 92 ? -19.183 -1.374 12.084 1.00 44.66 92 SER A N 1
ATOM 717 C CA . SER A 1 92 ? -19.519 -2.769 12.425 1.00 44.66 92 SER A CA 1
ATOM 718 C C . SER A 1 92 ? -21.006 -2.904 12.725 1.00 44.66 92 SER A C 1
ATOM 720 O O . SER A 1 92 ? -21.570 -3.958 12.364 1.00 44.66 92 SER A O 1
#

Organism: Bambusicola thoracicus (NCBI:txid9083)

Radius of gyration: 24.09 Å; Cα contacts (8 Å, |Δi|>4): 19; chains: 1; bounding box: 38×64×54 Å

Secondary structure (DSSP, 8-state):
--------PPPTT--PPP----S--STT---PPPP----TTS-GGGTTHHHHHHHHHHHHHHHHHHHHHHHHH-TT-HHHHHIIIIIGGG--

InterPro domains:
  IPR029130 Acid ceramidase, N-terminal [PF15508] (31-86)

Mean predicted aligned error: 9.01 Å

Solvent-accessible 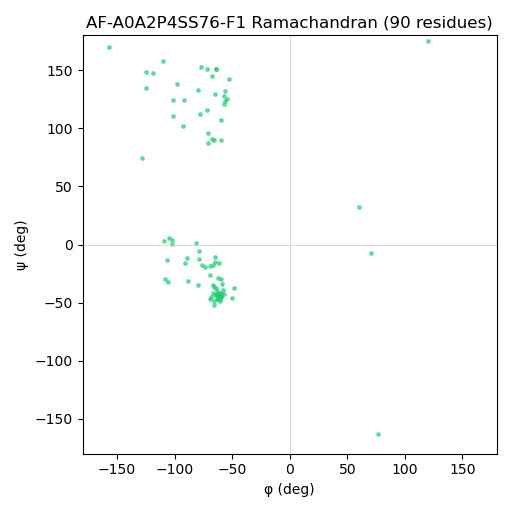surface area (backbone atoms only — not comparable to full-atom values): 6218 Å² total; per-residue (Å²): 134,85,80,79,75,75,76,72,75,77,57,94,83,66,74,80,90,82,74,83,65,69,78,76,57,66,95,86,46,92,70,85,81,87,86,81,85,71,53,78,89,46,61,80,92,56,38,51,53,66,60,47,64,77,40,44,68,63,53,49,51,53,54,49,52,52,50,53,53,51,32,72,80,42,72,82,43,57,70,59,51,43,52,72,64,56,55,59,65,74,80,111

Foldseek 3Di:
DDPPPPPPPPDPPDDDDDPPCPPPDDDVDPDDDDDDDFDPVDDPVCRCVVVCVVCVVVVVVVVVVVQVVVCVVVVVSVVVVCVVPPPVVVVD

Nearest PDB structures (foldseek):
  5u7z-assembly1_A  TM=8.762E-01  e=1.151E-06  Homo sapiens
  5u81-assembly1_A  TM=9.000E-01  e=6.219E-05  Heterocephalus glaber
  6dy3-assembly1_A  TM=8.393E-01  e=3.971E-01  Caenorhabditis elegans

Sequence (92 aa):
MVLVLLVVAPDPYGEDCRSKMYPPSGPTFKGNVPTYIINLDLPPSKRWDELIRAKKTELKAVIQNIKDIANTFFPSGKIVDIVDHKIVSISS